Protein AF-A0A1V6MRS2-F1 (afdb_monomer)

Secondary structure (DSSP, 8-state):
---------------------------PPP-PPPPS----TTS----------PPTT---EEE-HHHHTTS-HHHHHHHHHH--SHHHHHHHHHHHHHHTT-SS---EEE------

pLDDT: mean 75.11, std 21.63, range [31.84, 96.19]

Sequence (116 aa):
MAHTNPQANRRPRDRERRGSADRRGGRGPPARALLREALPGATTPNAEPRPHDARPGDRPLLCSDGLSTVVPGPRIRTLLTETRSRTDTVLAPVAEANGARGPDDVSCVVADAVEK

InterPro domains:
  IPR036457 PPM-type phosphatase-like domain superfamily [G3DSA:3.60.40.10] (3-114)
  IPR036457 PPM-type phosphatase-like domain superfamily [SSF81606] (16-112)

Organism: NCBI:txid114686

Structure (mmCIF, N/CA/C/O backbone):
data_AF-A0A1V6MRS2-F1
#
_entry.id   AF-A0A1V6MRS2-F1
#
loop_
_atom_site.group_PDB
_atom_site.id
_atom_site.type_symbol
_atom_site.label_atom_id
_atom_site.label_alt_id
_atom_site.label_comp_id
_atom_site.label_asym_id
_atom_site.label_entity_id
_atom_site.label_seq_id
_atom_site.pdbx_PDB_ins_code
_atom_site.Cartn_x
_atom_site.Cartn_y
_atom_site.Cartn_z
_atom_site.occupancy
_atom_site.B_iso_or_equiv
_atom_site.auth_seq_id
_atom_site.auth_comp_id
_atom_site.auth_asym_id
_atom_site.auth_atom_id
_atom_site.pdbx_PDB_model_num
ATOM 1 N N . MET A 1 1 ? -23.988 53.413 5.920 1.00 34.09 1 MET A N 1
ATOM 2 C CA . MET A 1 1 ? -23.947 52.563 7.126 1.00 34.09 1 MET A CA 1
ATOM 3 C C . MET A 1 1 ? -24.236 51.134 6.700 1.00 34.09 1 MET A C 1
ATOM 5 O O . MET A 1 1 ? -25.220 50.941 6.008 1.00 34.09 1 MET A O 1
ATOM 9 N N . ALA A 1 2 ? -23.360 50.212 7.114 1.00 35.09 2 ALA A N 1
ATOM 10 C CA . ALA A 1 2 ? -23.470 48.746 7.099 1.00 35.09 2 ALA A CA 1
ATOM 11 C C . ALA A 1 2 ? -23.494 48.016 5.731 1.00 35.09 2 ALA A C 1
ATOM 13 O O . ALA A 1 2 ? -24.378 48.247 4.923 1.00 35.09 2 ALA A O 1
ATOM 14 N N . HIS A 1 3 ? -22.408 47.293 5.390 1.00 32.06 3 HIS A N 1
ATOM 15 C CA . HIS A 1 3 ? -22.213 45.822 5.548 1.00 32.06 3 HIS A CA 1
ATOM 16 C C . HIS A 1 3 ? -22.977 45.054 4.436 1.00 32.06 3 HIS A C 1
ATOM 18 O O . HIS A 1 3 ? -24.172 45.259 4.314 1.00 32.06 3 HIS A O 1
ATOM 24 N N . THR A 1 4 ? -22.437 44.205 3.549 1.00 36.91 4 THR A N 1
ATOM 25 C CA . THR A 1 4 ? -21.260 43.309 3.515 1.00 36.91 4 THR A CA 1
ATOM 26 C C . THR A 1 4 ? -21.054 42.798 2.063 1.00 36.91 4 THR A C 1
ATOM 28 O O . THR A 1 4 ? -22.018 42.524 1.357 1.00 36.91 4 THR A O 1
ATOM 31 N N . ASN A 1 5 ? -19.801 42.626 1.625 1.00 36.75 5 ASN A N 1
ATOM 32 C CA . ASN A 1 5 ? -19.364 41.659 0.580 1.00 36.75 5 ASN A CA 1
ATOM 33 C C . ASN A 1 5 ? -19.134 40.286 1.307 1.00 36.75 5 ASN A C 1
ATOM 35 O O . ASN A 1 5 ? -19.104 40.351 2.540 1.00 36.75 5 ASN A O 1
ATOM 39 N N . PRO A 1 6 ? -18.863 39.086 0.717 1.00 44.28 6 PRO A N 1
ATOM 40 C CA . PRO A 1 6 ? -18.538 38.765 -0.679 1.00 44.28 6 PRO A CA 1
ATOM 41 C C . PRO A 1 6 ? -18.922 37.338 -1.207 1.00 44.28 6 PRO A C 1
ATOM 43 O O . PRO A 1 6 ? -19.459 36.502 -0.498 1.00 44.28 6 PRO A O 1
ATOM 46 N N . GLN A 1 7 ? -18.580 37.072 -2.478 1.00 44.72 7 GLN A N 1
ATOM 47 C CA . GLN A 1 7 ? -18.278 35.776 -3.140 1.00 44.72 7 GLN A CA 1
ATOM 48 C C . GLN A 1 7 ? -19.169 34.522 -2.931 1.00 44.72 7 GLN A C 1
ATOM 50 O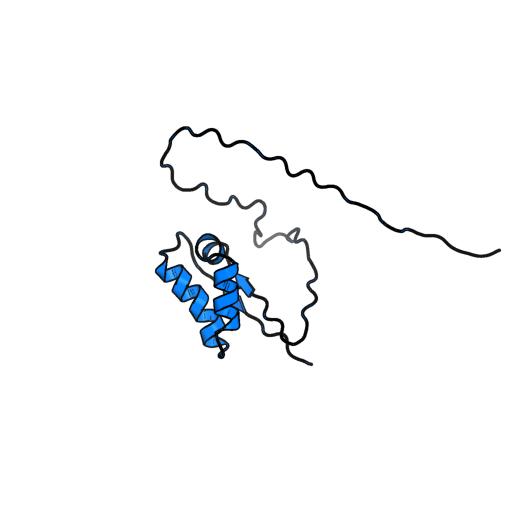 O . GLN A 1 7 ? -19.158 33.891 -1.882 1.00 44.72 7 GLN A O 1
ATOM 55 N N . ALA A 1 8 ? -19.738 34.004 -4.033 1.00 37.38 8 ALA A N 1
ATOM 56 C CA . ALA A 1 8 ? -20.096 32.584 -4.170 1.00 37.38 8 ALA A CA 1
ATOM 57 C C . ALA A 1 8 ? -19.973 32.090 -5.629 1.00 37.38 8 ALA A C 1
ATOM 59 O O . ALA A 1 8 ? -20.916 32.100 -6.415 1.00 37.38 8 ALA A O 1
ATOM 60 N N . ASN A 1 9 ? -18.749 31.698 -5.980 1.00 35.69 9 ASN A N 1
ATOM 61 C CA . ASN A 1 9 ? -18.389 30.472 -6.696 1.00 35.69 9 ASN A CA 1
ATOM 62 C C . ASN A 1 9 ? -19.510 29.699 -7.442 1.00 35.69 9 ASN A C 1
ATOM 64 O O . ASN A 1 9 ? -20.297 28.999 -6.807 1.00 35.69 9 ASN A O 1
ATOM 68 N N . ARG A 1 10 ? -19.487 29.707 -8.788 1.00 36.53 10 ARG A N 1
ATOM 69 C CA . ARG A 1 10 ? -20.042 28.635 -9.648 1.00 36.53 10 ARG A CA 1
ATOM 70 C C . ARG A 1 10 ? -19.199 28.437 -10.923 1.00 36.53 10 ARG A C 1
ATOM 72 O O . ARG A 1 10 ? -19.481 29.005 -11.972 1.00 36.53 10 ARG A O 1
ATOM 79 N N . ARG A 1 11 ? -18.162 27.598 -10.834 1.00 41.53 11 ARG A N 1
ATOM 80 C CA . ARG A 1 11 ? -17.760 26.666 -11.920 1.00 41.53 11 ARG A CA 1
ATOM 81 C C . ARG A 1 11 ? -18.776 25.498 -11.890 1.00 41.53 11 ARG A C 1
ATOM 83 O O . ARG A 1 11 ? -19.322 25.277 -10.809 1.00 41.53 11 ARG A O 1
ATOM 90 N N . PRO A 1 12 ? -19.087 24.769 -12.982 1.00 43.19 12 PRO A N 1
ATOM 91 C CA . PRO A 1 12 ? -18.105 24.053 -13.813 1.00 43.19 12 PRO A CA 1
ATOM 92 C C . PRO A 1 12 ? -18.470 24.037 -15.309 1.00 43.19 12 PRO A C 1
ATOM 94 O O . PRO A 1 12 ? -19.542 24.503 -15.665 1.00 43.19 12 PRO A O 1
ATOM 97 N N . ARG A 1 13 ? -17.598 23.511 -16.181 1.00 36.94 13 ARG A N 1
ATOM 98 C CA . ARG A 1 13 ? -17.955 22.522 -17.223 1.00 36.94 13 ARG A CA 1
ATOM 99 C C . ARG A 1 13 ? -16.687 21.938 -17.836 1.00 36.94 13 ARG A C 1
ATOM 101 O O . ARG A 1 13 ? -15.802 22.659 -18.298 1.00 36.94 13 ARG A O 1
ATOM 108 N N . ASP A 1 14 ? -16.667 20.619 -17.789 1.00 35.34 14 ASP A N 1
ATOM 109 C CA . ASP A 1 14 ? -15.659 19.693 -18.262 1.00 35.34 14 ASP A CA 1
ATOM 110 C C . ASP A 1 14 ? -15.266 19.928 -19.716 1.00 35.34 14 ASP A C 1
ATOM 112 O O . ASP A 1 14 ? -16.103 20.133 -20.600 1.00 35.34 14 ASP A O 1
ATOM 116 N N . ARG A 1 15 ? -13.963 19.835 -19.975 1.00 36.88 15 ARG A N 1
ATOM 117 C CA . ARG A 1 15 ? -13.427 19.709 -21.328 1.00 36.88 15 ARG A CA 1
ATOM 118 C C . ARG A 1 15 ? -12.442 18.549 -21.363 1.00 36.88 15 ARG A C 1
ATOM 120 O O . ARG A 1 15 ? -11.246 18.735 -21.557 1.00 36.88 15 ARG A O 1
ATOM 127 N N . GLU A 1 16 ? -12.967 17.342 -21.181 1.00 40.22 16 GLU A N 1
ATOM 128 C CA . GLU A 1 16 ? -12.256 16.118 -21.539 1.00 40.22 16 GLU A CA 1
ATOM 129 C C . GLU A 1 16 ? -12.115 16.060 -23.066 1.00 40.22 16 GLU A C 1
ATOM 131 O O . GLU A 1 16 ? -13.051 15.766 -23.813 1.00 40.22 16 GLU A O 1
ATOM 136 N N . ARG A 1 17 ? -10.919 16.394 -23.554 1.00 39.62 17 ARG A N 1
ATOM 137 C CA . ARG A 1 17 ? -10.516 16.116 -24.931 1.00 39.62 17 ARG A CA 1
ATOM 138 C C . ARG A 1 17 ? -10.244 14.617 -25.054 1.00 39.62 17 ARG A C 1
ATOM 140 O O . ARG A 1 17 ? -9.216 14.135 -24.593 1.00 39.62 17 ARG A O 1
ATOM 147 N N . ARG A 1 18 ? -11.139 13.894 -25.733 1.00 35.88 18 ARG A N 1
ATOM 148 C CA . ARG A 1 18 ? -10.837 12.569 -26.294 1.00 35.88 18 ARG A CA 1
ATOM 149 C C . ARG A 1 18 ? -9.815 12.753 -27.420 1.00 35.88 18 ARG A C 1
ATOM 151 O O . ARG A 1 18 ? -10.153 13.284 -28.474 1.00 35.88 18 ARG A O 1
ATOM 158 N N . GLY A 1 19 ? -8.569 12.357 -27.180 1.00 31.84 19 GLY A N 1
ATOM 159 C CA . GLY A 1 19 ? -7.580 12.139 -28.235 1.00 31.84 19 GLY A CA 1
ATOM 160 C C . GLY A 1 19 ? -7.776 10.744 -28.822 1.00 31.84 19 GLY A C 1
ATOM 161 O O . GLY A 1 19 ? -7.708 9.756 -28.096 1.00 31.84 19 GLY A O 1
ATOM 162 N N . SER A 1 20 ? -8.071 10.668 -30.118 1.00 43.44 20 SER A N 1
ATOM 163 C CA . SER A 1 20 ? -8.192 9.424 -30.877 1.00 43.44 20 SER A CA 1
ATOM 164 C C . SER A 1 20 ? -6.825 8.749 -31.020 1.00 43.44 20 SER A C 1
ATOM 166 O O . SER A 1 20 ? -5.925 9.321 -31.634 1.00 43.44 20 SER A O 1
ATOM 168 N N . ALA A 1 21 ? -6.667 7.537 -30.491 1.00 47.56 21 ALA A N 1
ATOM 169 C CA . ALA A 1 21 ? -5.491 6.718 -30.763 1.00 47.56 21 ALA A CA 1
ATOM 170 C C . ALA A 1 21 ? -5.677 5.984 -32.101 1.00 47.56 21 ALA A C 1
ATOM 172 O O . ALA A 1 21 ? -6.427 5.009 -32.192 1.00 47.56 21 ALA A O 1
ATOM 173 N N . ASP A 1 22 ? -5.004 6.490 -33.134 1.00 36.69 22 ASP A N 1
ATOM 174 C CA . ASP A 1 22 ? -4.724 5.769 -34.375 1.00 36.69 22 ASP A CA 1
ATOM 175 C C . ASP A 1 22 ? -3.923 4.492 -34.054 1.00 36.69 22 ASP A C 1
ATOM 177 O O . ASP A 1 22 ? -2.951 4.518 -33.296 1.00 36.69 22 ASP A O 1
ATOM 181 N N . ARG A 1 23 ? -4.360 3.351 -34.597 1.00 48.88 23 ARG A N 1
ATOM 182 C CA . ARG A 1 23 ? -3.707 2.049 -34.419 1.00 48.88 23 ARG A C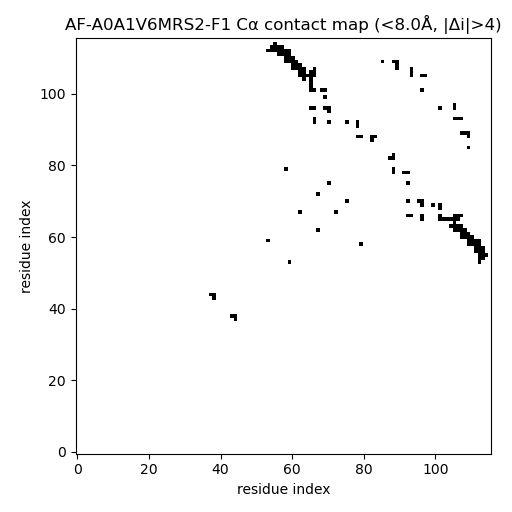A 1
ATOM 183 C C . ARG A 1 23 ? -2.680 1.854 -35.529 1.00 48.88 23 ARG A C 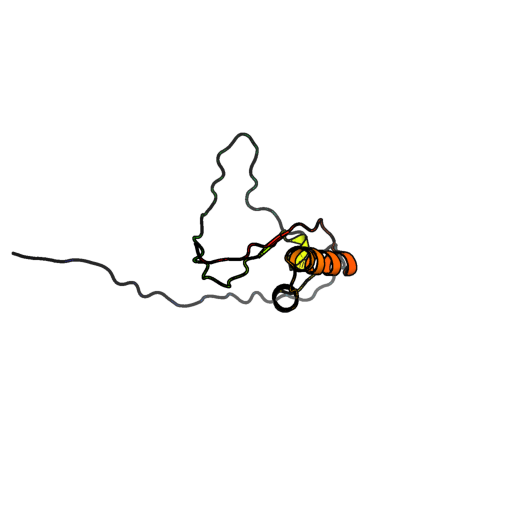1
ATOM 185 O O . ARG A 1 23 ? -3.027 1.357 -36.599 1.00 48.88 23 ARG A O 1
ATOM 192 N N . ARG A 1 24 ? -1.401 2.123 -35.255 1.00 39.94 24 ARG A N 1
ATOM 193 C CA . ARG A 1 24 ? -0.281 1.568 -36.037 1.00 39.94 24 ARG A CA 1
ATOM 194 C C . ARG A 1 24 ? 0.812 1.028 -35.118 1.00 39.94 24 ARG A C 1
ATOM 196 O O . ARG A 1 24 ? 1.103 1.593 -34.073 1.00 39.94 24 ARG A O 1
ATOM 203 N N . GLY A 1 25 ? 1.305 -0.152 -35.487 1.00 45.19 25 GLY A N 1
ATOM 204 C CA . GLY A 1 25 ? 2.035 -1.079 -34.634 1.00 45.19 25 GLY A CA 1
ATOM 205 C C . GLY A 1 25 ? 3.417 -0.632 -34.163 1.00 45.19 25 GLY A C 1
ATOM 206 O O . GLY A 1 25 ? 4.137 0.096 -34.836 1.00 45.19 25 GLY A O 1
ATOM 207 N N . GLY A 1 26 ? 3.781 -1.189 -33.012 1.00 39.75 26 GLY A N 1
ATOM 208 C CA . GLY A 1 26 ? 5.116 -1.187 -32.434 1.00 39.75 26 GLY A CA 1
ATOM 209 C C . GLY A 1 26 ? 5.036 -1.832 -31.056 1.00 39.75 26 GLY A C 1
ATOM 210 O O . GLY A 1 26 ? 4.487 -1.239 -30.133 1.00 39.75 26 GLY A O 1
ATOM 211 N N . ARG A 1 27 ? 5.536 -3.064 -30.900 1.00 48.09 27 ARG A N 1
ATOM 212 C CA . ARG A 1 27 ? 5.663 -3.728 -29.589 1.00 48.09 27 ARG A CA 1
ATOM 213 C C . ARG A 1 27 ? 6.904 -3.164 -28.880 1.00 48.09 27 ARG A C 1
ATOM 215 O O . ARG A 1 27 ? 7.885 -3.865 -28.670 1.00 48.09 27 ARG A O 1
ATOM 222 N N . GLY A 1 28 ? 6.889 -1.859 -28.622 1.00 50.19 28 GLY A N 1
ATOM 223 C CA . GLY A 1 28 ? 7.878 -1.200 -27.775 1.00 50.19 28 GLY A CA 1
ATOM 224 C C . GLY A 1 28 ? 7.575 -1.469 -26.299 1.00 50.19 28 GLY A C 1
ATOM 225 O O . GLY A 1 28 ? 6.434 -1.813 -25.971 1.00 50.19 28 GLY A O 1
ATOM 226 N N . PRO A 1 29 ? 8.566 -1.336 -25.400 1.00 56.72 29 PRO A N 1
ATOM 227 C CA . PRO A 1 29 ? 8.294 -1.346 -23.968 1.00 56.72 29 PRO A CA 1
ATOM 228 C C . PRO A 1 29 ? 7.240 -0.271 -23.643 1.00 56.72 29 PRO A C 1
ATOM 230 O O . PRO A 1 29 ? 7.222 0.772 -24.306 1.00 56.72 29 PRO A O 1
ATOM 233 N N . PRO A 1 30 ? 6.338 -0.521 -22.673 1.00 58.19 30 PRO A N 1
ATOM 234 C CA . PRO A 1 30 ? 5.313 0.447 -22.302 1.00 58.19 30 PRO A CA 1
ATOM 235 C C . PRO A 1 30 ? 5.976 1.790 -21.994 1.00 58.19 30 PRO A C 1
ATOM 237 O O . PRO A 1 30 ? 7.040 1.831 -21.372 1.00 58.19 30 PRO A O 1
ATOM 240 N N . ALA A 1 31 ? 5.370 2.883 -22.462 1.00 64.50 31 ALA A N 1
ATOM 241 C CA . ALA A 1 31 ? 5.857 4.218 -22.151 1.00 64.50 31 ALA A CA 1
ATO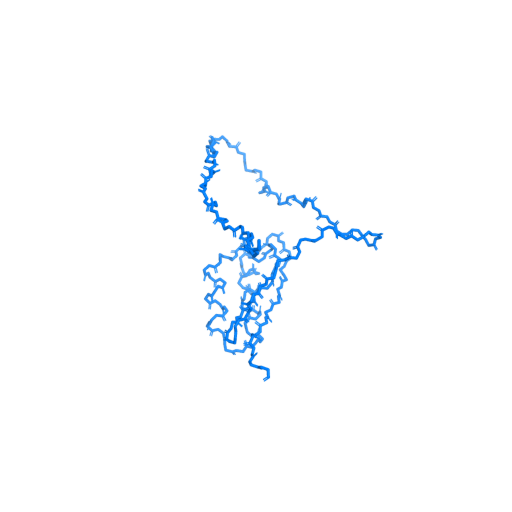M 242 C C . ALA A 1 31 ? 5.909 4.369 -20.623 1.00 64.50 31 ALA A C 1
ATOM 244 O O . ALA A 1 31 ? 4.870 4.342 -19.963 1.00 64.50 31 ALA A O 1
ATOM 245 N N . ARG A 1 32 ? 7.121 4.463 -20.064 1.00 65.12 32 ARG A N 1
ATOM 246 C CA . ARG A 1 32 ? 7.314 4.705 -18.631 1.00 65.12 32 ARG A CA 1
ATOM 247 C C . ARG A 1 32 ? 6.744 6.074 -18.278 1.00 65.12 32 ARG A C 1
ATOM 249 O O . ARG A 1 32 ? 6.892 7.022 -19.053 1.00 65.12 32 ARG A O 1
ATOM 256 N N . ALA A 1 33 ? 6.112 6.171 -17.111 1.00 71.81 33 ALA A N 1
ATOM 257 C CA . ALA A 1 33 ? 5.703 7.454 -16.568 1.00 71.81 33 ALA A CA 1
ATOM 258 C C . ALA A 1 33 ? 6.943 8.354 -16.436 1.00 71.81 33 ALA A C 1
ATOM 260 O O . ALA A 1 33 ? 7.960 7.955 -15.871 1.00 71.81 33 ALA A O 1
ATOM 261 N N . LEU A 1 34 ? 6.880 9.554 -17.014 1.00 76.12 34 LEU A N 1
ATOM 262 C CA . LEU A 1 34 ? 7.937 10.549 -16.875 1.00 76.12 34 LEU A CA 1
ATOM 263 C C . LEU A 1 34 ? 7.628 11.417 -15.656 1.00 76.12 34 LEU A C 1
ATOM 265 O O . LEU A 1 34 ? 6.557 12.021 -15.575 1.00 76.12 34 LEU A O 1
ATOM 269 N N . LEU A 1 35 ? 8.573 11.488 -14.719 1.00 77.94 35 LEU A N 1
ATOM 270 C CA . LEU A 1 35 ? 8.470 12.366 -13.557 1.00 77.94 35 LEU A CA 1
ATOM 271 C C . LEU A 1 35 ? 8.559 13.825 -14.008 1.00 77.94 35 LEU A C 1
ATOM 273 O O . LEU A 1 35 ? 9.516 14.228 -14.667 1.00 77.94 35 LEU A O 1
ATOM 277 N N . ARG A 1 36 ? 7.552 14.621 -13.642 1.00 75.38 36 ARG A N 1
ATOM 278 C CA . ARG A 1 36 ? 7.533 16.064 -13.923 1.00 75.38 36 ARG A CA 1
ATOM 279 C C . ARG A 1 36 ? 8.402 16.849 -12.946 1.00 75.38 36 ARG A C 1
ATOM 281 O O . ARG A 1 36 ? 8.983 17.860 -13.322 1.00 75.38 36 ARG A O 1
ATOM 288 N N . GLU A 1 37 ? 8.469 16.379 -11.707 1.00 77.00 37 GLU A N 1
ATOM 289 C CA . GLU A 1 37 ? 9.207 16.998 -10.614 1.00 77.00 37 GLU A CA 1
ATOM 290 C C . GLU A 1 37 ? 9.861 15.890 -9.785 1.00 77.00 37 GLU A C 1
ATOM 292 O O . GLU A 1 37 ? 9.268 14.835 -9.558 1.00 77.00 37 GLU A O 1
ATOM 297 N N . ALA A 1 38 ? 11.097 16.125 -9.358 1.00 79.94 38 ALA A N 1
ATOM 298 C CA . ALA A 1 38 ? 11.836 15.270 -8.441 1.00 79.94 38 ALA A CA 1
ATOM 299 C C . ALA A 1 38 ? 12.403 16.154 -7.332 1.00 79.94 38 ALA A C 1
ATOM 301 O O . ALA A 1 38 ? 12.641 17.342 -7.551 1.00 79.94 38 ALA A O 1
ATOM 302 N N . LEU A 1 39 ? 12.613 15.584 -6.150 1.00 80.12 39 LEU A N 1
ATOM 303 C CA . LEU A 1 39 ? 13.182 16.296 -5.013 1.00 80.12 39 LEU A CA 1
ATOM 304 C C . LEU A 1 39 ? 14.691 16.012 -4.917 1.00 80.12 39 LEU A C 1
ATOM 306 O O . LEU A 1 39 ? 15.073 14.994 -4.340 1.00 80.12 39 LEU A O 1
ATOM 310 N N . PRO A 1 40 ? 15.574 16.869 -5.464 1.00 73.19 40 PRO A N 1
ATOM 311 C CA . PRO A 1 40 ? 16.995 16.780 -5.171 1.00 73.19 40 PRO A CA 1
ATOM 312 C C . PRO A 1 40 ? 17.243 17.289 -3.744 1.00 73.19 40 PRO A C 1
ATOM 314 O O . PRO A 1 40 ? 16.659 18.285 -3.318 1.00 73.19 40 PRO A O 1
ATOM 317 N N . GLY A 1 41 ? 18.132 16.624 -3.001 1.00 72.19 41 GLY A N 1
ATOM 318 C CA . GLY A 1 41 ? 18.329 16.842 -1.558 1.00 72.19 41 GLY A CA 1
ATOM 319 C C . GLY A 1 41 ? 18.769 18.249 -1.115 1.00 72.19 41 GLY A C 1
ATOM 320 O O . GLY A 1 41 ? 18.900 18.480 0.080 1.00 72.19 41 GLY A O 1
ATOM 321 N N . ALA A 1 42 ? 18.991 19.184 -2.042 1.00 69.69 42 ALA A N 1
ATOM 322 C CA . ALA A 1 42 ? 19.439 20.550 -1.765 1.00 69.69 42 ALA A CA 1
ATOM 323 C C . ALA A 1 42 ? 18.369 21.636 -2.005 1.00 69.69 42 ALA A C 1
ATOM 325 O O . ALA A 1 42 ? 18.660 22.815 -1.811 1.00 69.69 42 ALA A O 1
ATOM 326 N N . THR A 1 43 ? 17.148 21.289 -2.432 1.00 72.94 43 THR A N 1
ATOM 327 C CA . THR A 1 43 ? 16.103 22.285 -2.743 1.00 72.94 43 THR A CA 1
ATOM 328 C C . THR A 1 43 ? 14.788 21.980 -2.046 1.00 72.94 43 THR A C 1
ATOM 330 O O . THR A 1 43 ? 14.396 20.823 -1.933 1.00 72.94 43 THR A O 1
ATOM 333 N N . THR A 1 44 ? 14.056 23.020 -1.649 1.00 76.62 44 THR A N 1
ATOM 334 C CA . THR A 1 44 ? 12.669 22.883 -1.195 1.00 76.62 44 THR A CA 1
ATOM 335 C C . THR A 1 44 ? 11.769 22.506 -2.379 1.00 76.62 44 THR A C 1
ATOM 337 O O . THR A 1 44 ? 11.726 23.266 -3.350 1.00 76.62 44 THR A O 1
ATOM 340 N N . PRO A 1 45 ? 11.046 21.372 -2.334 1.00 75.81 45 PRO A N 1
ATOM 341 C CA . PRO A 1 45 ? 10.135 20.984 -3.405 1.00 75.81 45 PRO A CA 1
ATOM 342 C C . PRO A 1 45 ? 8.939 21.931 -3.465 1.00 75.81 45 PRO A C 1
ATOM 344 O O . PRO A 1 45 ? 8.424 22.357 -2.431 1.00 75.81 45 PRO A O 1
ATOM 347 N N . ASN A 1 46 ? 8.432 22.172 -4.673 1.00 80.50 46 ASN A N 1
ATOM 348 C CA . ASN A 1 46 ? 7.129 22.798 -4.870 1.00 80.50 46 ASN A CA 1
ATOM 349 C C . ASN A 1 46 ? 6.011 21.748 -4.719 1.00 80.50 46 ASN A C 1
ATOM 351 O O . ASN A 1 46 ? 5.337 21.385 -5.677 1.00 80.50 46 ASN A O 1
ATOM 355 N N . ALA A 1 47 ? 5.859 21.196 -3.515 1.00 81.69 47 ALA A N 1
ATOM 356 C CA . ALA A 1 47 ? 4.801 20.232 -3.240 1.00 81.69 47 ALA A CA 1
ATOM 357 C C . ALA A 1 47 ? 3.448 20.947 -3.099 1.00 81.69 47 ALA A C 1
ATOM 359 O O . ALA A 1 47 ? 3.335 21.926 -2.363 1.00 81.69 47 ALA A O 1
ATOM 360 N N . GLU A 1 48 ? 2.406 20.431 -3.754 1.00 83.69 48 GLU A N 1
ATOM 361 C CA . GLU A 1 48 ? 1.029 20.899 -3.568 1.00 83.69 48 GLU A CA 1
ATOM 362 C C . GLU A 1 48 ? 0.336 20.097 -2.450 1.00 83.69 48 GLU A C 1
ATOM 364 O O . GLU A 1 48 ? -0.123 18.977 -2.701 1.00 83.69 48 GLU A O 1
ATOM 369 N N . PRO A 1 49 ? 0.210 20.622 -1.214 1.00 85.56 49 PRO A N 1
ATOM 370 C CA . PRO A 1 49 ? -0.550 19.938 -0.180 1.00 85.56 49 PRO A CA 1
ATOM 371 C C . PRO A 1 49 ? -2.039 19.939 -0.538 1.00 85.56 49 PRO A C 1
ATOM 373 O O . PRO A 1 49 ? -2.656 20.981 -0.772 1.00 85.56 49 PRO A O 1
ATOM 376 N N . ARG A 1 50 ? -2.631 18.747 -0.544 1.00 87.44 50 ARG A N 1
ATOM 377 C CA . ARG A 1 50 ? -4.076 18.544 -0.666 1.00 87.44 50 ARG A CA 1
ATOM 378 C C . ARG A 1 50 ? -4.563 17.984 0.670 1.00 87.44 50 ARG A C 1
ATOM 380 O O . ARG A 1 50 ? -4.236 16.837 0.973 1.00 87.44 50 ARG A O 1
ATOM 387 N N . PRO A 1 51 ? -5.285 18.762 1.492 1.00 86.44 51 PRO A N 1
ATOM 388 C CA . PRO A 1 51 ? -5.847 18.225 2.720 1.00 86.44 51 PRO A CA 1
ATOM 389 C C . PRO A 1 51 ? -6.860 17.129 2.382 1.00 86.44 51 PRO A C 1
ATOM 391 O O . PRO A 1 51 ? -7.663 17.275 1.458 1.00 86.44 51 PRO A O 1
ATOM 394 N N . HIS A 1 52 ? -6.802 16.033 3.133 1.00 85.94 52 HIS A N 1
ATOM 395 C CA . HIS A 1 52 ? -7.771 14.950 3.065 1.00 85.94 52 HIS A CA 1
ATOM 396 C C . HIS A 1 52 ? -8.390 14.760 4.450 1.00 85.94 52 HIS A C 1
ATOM 398 O O . HIS A 1 52 ? -7.692 14.407 5.399 1.00 85.94 52 HIS A O 1
ATOM 404 N N . ASP A 1 53 ? -9.699 14.997 4.550 1.00 88.12 53 ASP A N 1
ATOM 405 C CA . ASP A 1 53 ? -10.455 14.772 5.781 1.00 88.12 53 ASP A CA 1
ATOM 406 C C . ASP A 1 53 ? -10.755 13.280 5.947 1.00 88.12 53 ASP A C 1
ATOM 408 O O . ASP A 1 53 ? -11.692 12.757 5.341 1.00 88.12 53 ASP A O 1
ATOM 412 N N . ALA A 1 54 ? -9.944 12.600 6.758 1.00 87.88 54 ALA A N 1
ATOM 413 C CA . ALA A 1 54 ? -10.185 11.219 7.155 1.00 87.88 54 ALA A CA 1
ATOM 414 C C . ALA A 1 54 ? -11.213 11.164 8.293 1.00 87.88 54 ALA A C 1
ATOM 416 O O . ALA A 1 54 ? -11.101 11.880 9.291 1.00 87.88 54 ALA A O 1
ATOM 417 N N . ARG A 1 55 ? -12.213 10.300 8.146 1.00 92.50 55 ARG A N 1
ATOM 418 C CA . ARG A 1 55 ? -13.222 10.006 9.163 1.00 92.50 55 ARG A CA 1
ATOM 419 C C . ARG A 1 55 ? -12.837 8.748 9.939 1.00 92.50 55 ARG A C 1
ATOM 421 O O . ARG A 1 55 ? -12.199 7.864 9.375 1.00 92.50 55 ARG A O 1
ATOM 428 N N . PRO A 1 56 ? -13.249 8.623 11.207 1.00 92.50 56 PRO A N 1
ATOM 429 C CA . PRO A 1 56 ? -13.124 7.374 11.947 1.00 92.50 56 PRO A CA 1
ATOM 430 C C . PRO A 1 56 ? -13.691 6.194 11.143 1.00 92.50 56 PRO A C 1
ATOM 432 O O . PRO A 1 56 ? -14.810 6.256 10.632 1.00 92.50 56 PRO A O 1
ATOM 435 N N . GLY A 1 57 ? -12.893 5.137 11.000 1.00 89.06 57 GLY A N 1
ATOM 436 C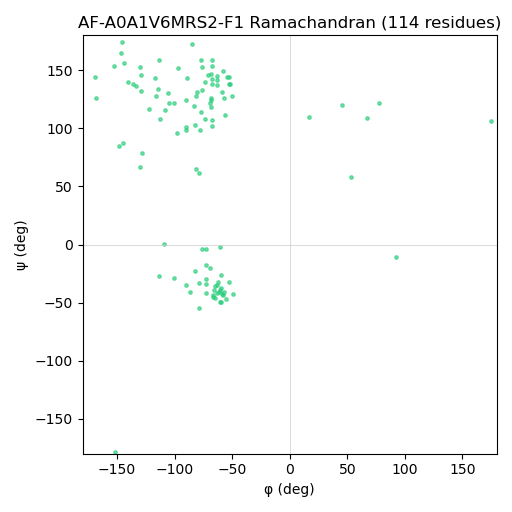 CA . GLY A 1 57 ? -13.185 3.982 10.148 1.00 89.06 57 GLY A CA 1
ATOM 437 C C . GLY A 1 57 ? -12.623 4.066 8.724 1.00 89.06 57 GLY A C 1
ATOM 438 O O . GLY A 1 57 ? -12.610 3.046 8.034 1.00 89.06 57 GLY A O 1
ATOM 439 N N . ASP A 1 58 ? -12.117 5.221 8.282 1.00 91.44 58 ASP A N 1
ATOM 440 C CA . ASP A 1 58 ? -11.441 5.333 6.990 1.00 91.44 58 ASP A CA 1
ATOM 441 C C . ASP A 1 58 ? -10.083 4.626 7.012 1.00 91.44 58 ASP A C 1
ATOM 443 O O . ASP A 1 58 ? -9.353 4.623 8.006 1.00 91.44 58 ASP A O 1
ATOM 447 N N . ARG A 1 59 ? -9.723 4.053 5.863 1.00 91.94 59 ARG A N 1
ATOM 448 C CA . ARG A 1 59 ? -8.462 3.339 5.661 1.00 91.94 59 ARG A CA 1
ATOM 449 C C . ARG A 1 59 ? -7.732 3.862 4.423 1.00 91.94 59 ARG A C 1
ATOM 451 O O . ARG A 1 59 ? -7.834 3.255 3.351 1.00 91.94 59 ARG A O 1
ATOM 458 N N . PRO A 1 60 ? -7.044 5.012 4.516 1.00 91.62 60 PRO A N 1
ATOM 459 C CA . PRO A 1 60 ? -6.251 5.524 3.408 1.00 91.62 60 PRO A CA 1
ATOM 460 C C . PRO A 1 60 ? -5.037 4.633 3.109 1.00 91.62 60 PRO A C 1
ATOM 462 O O . PRO A 1 60 ? -4.363 4.121 4.007 1.00 91.62 60 PRO A O 1
ATOM 465 N N . LEU A 1 61 ? -4.745 4.505 1.814 1.00 93.75 61 LEU A N 1
ATOM 466 C CA . LEU A 1 61 ? -3.567 3.844 1.262 1.00 93.75 61 LEU A CA 1
ATOM 467 C C . LEU A 1 61 ? -2.720 4.878 0.519 1.00 93.75 61 LEU A C 1
ATOM 469 O O . LEU A 1 61 ? -3.212 5.549 -0.389 1.00 93.75 61 LEU A O 1
ATOM 473 N N . LEU A 1 62 ? -1.435 4.938 0.853 1.00 93.88 62 LEU A N 1
ATOM 474 C CA . LEU A 1 62 ? -0.405 5.575 0.038 1.00 93.88 62 LEU A CA 1
ATOM 475 C C . LEU A 1 62 ? 0.423 4.475 -0.625 1.00 93.88 62 LEU A C 1
ATOM 477 O O . LEU A 1 62 ? 0.863 3.551 0.054 1.00 93.88 62 LEU A O 1
ATOM 481 N N . CYS A 1 63 ? 0.642 4.547 -1.935 1.00 93.69 63 CYS A N 1
ATOM 482 C CA . CYS A 1 63 ? 1.414 3.536 -2.655 1.00 93.69 63 CYS A CA 1
ATOM 483 C C . CYS A 1 63 ? 2.253 4.134 -3.784 1.00 93.69 63 CYS A C 1
ATOM 485 O O . CYS A 1 63 ? 1.932 5.212 -4.289 1.00 93.69 63 CYS A O 1
ATOM 487 N N . SER A 1 64 ? 3.319 3.425 -4.165 1.00 92.56 64 SER A N 1
ATOM 488 C CA . SER A 1 64 ? 4.037 3.683 -5.412 1.00 92.56 64 SER A CA 1
ATOM 489 C C . SER A 1 64 ? 3.164 3.332 -6.623 1.00 92.56 64 SER A C 1
ATOM 491 O O . SER A 1 64 ? 2.209 2.548 -6.549 1.00 92.56 64 SER A O 1
ATOM 493 N N . ASP A 1 65 ? 3.503 3.907 -7.770 1.00 90.00 65 ASP A N 1
ATOM 494 C CA . ASP A 1 65 ? 2.916 3.563 -9.065 1.00 90.00 65 ASP A CA 1
ATOM 495 C C . ASP A 1 65 ? 3.140 2.090 -9.445 1.00 90.00 65 ASP A C 1
ATOM 497 O O . ASP A 1 65 ? 2.285 1.504 -10.115 1.00 90.00 65 ASP A O 1
ATOM 501 N N . GLY A 1 66 ? 4.200 1.457 -8.932 1.00 90.75 66 GLY A N 1
ATOM 502 C CA . GLY A 1 66 ? 4.432 0.014 -9.032 1.00 90.75 66 GLY A CA 1
ATOM 503 C C . GLY A 1 66 ? 3.252 -0.847 -8.555 1.00 90.75 66 GLY A C 1
ATOM 504 O O . GLY A 1 66 ? 2.987 -1.891 -9.148 1.00 90.75 66 GLY A O 1
ATOM 505 N N . LEU A 1 67 ? 2.477 -0.396 -7.555 1.00 91.81 67 LEU A N 1
ATOM 506 C CA . LEU A 1 67 ? 1.259 -1.093 -7.114 1.00 91.81 67 LEU A CA 1
ATOM 507 C C . LEU A 1 67 ? 0.071 -0.820 -8.047 1.00 91.81 67 LEU A C 1
ATOM 509 O O . LEU A 1 67 ? -0.569 -1.742 -8.555 1.00 91.81 67 LEU A O 1
ATOM 513 N N . SER A 1 68 ? -0.241 0.459 -8.261 1.00 91.50 68 SER A N 1
ATOM 514 C CA . SER A 1 68 ? -1.470 0.885 -8.952 1.00 91.50 68 SER A CA 1
ATOM 515 C C . SER A 1 68 ? -1.460 0.626 -10.462 1.00 91.50 68 SER A C 1
ATOM 517 O O . SER A 1 68 ? -2.523 0.578 -11.083 1.00 91.50 68 SER A O 1
ATOM 519 N N . THR A 1 69 ? -0.283 0.400 -11.051 1.00 90.56 69 THR A N 1
ATOM 520 C CA . THR A 1 69 ? -0.132 0.020 -12.464 1.00 90.56 69 THR A CA 1
ATOM 521 C C . THR A 1 69 ? -0.562 -1.424 -12.731 1.00 90.56 69 THR A C 1
ATOM 523 O O . THR A 1 69 ? -1.013 -1.734 -13.833 1.00 90.56 69 THR A O 1
ATOM 526 N N . VAL A 1 70 ? -0.435 -2.315 -11.741 1.00 93.06 70 VAL A N 1
ATOM 527 C CA . VAL A 1 70 ? -0.670 -3.761 -11.923 1.00 93.06 70 VAL A CA 1
ATOM 528 C C . VAL A 1 70 ? -1.873 -4.291 -11.156 1.00 93.06 70 VAL A C 1
ATOM 530 O O . VAL A 1 70 ? -2.494 -5.251 -11.607 1.00 93.06 70 VAL A O 1
ATOM 533 N N . VAL A 1 71 ? -2.248 -3.652 -10.045 1.00 92.88 71 VAL A N 1
ATOM 534 C CA . VAL A 1 71 ? -3.455 -3.993 -9.286 1.00 92.88 71 VAL A CA 1
ATOM 535 C C . VAL A 1 71 ? -4.504 -2.891 -9.481 1.00 92.88 71 VAL A C 1
ATOM 537 O O . VAL A 1 71 ? -4.297 -1.757 -9.046 1.00 92.88 71 VAL A O 1
ATOM 540 N N . PRO A 1 72 ? -5.660 -3.184 -10.107 1.00 93.19 72 PRO A N 1
ATOM 541 C CA . PRO A 1 72 ? -6.705 -2.188 -10.315 1.00 93.19 72 PRO A CA 1
ATOM 542 C C . PRO A 1 72 ? -7.287 -1.651 -9.002 1.00 93.19 72 PRO A C 1
ATOM 544 O O . PRO A 1 72 ? -7.522 -2.402 -8.055 1.00 93.19 72 PRO A O 1
ATOM 547 N N . GLY A 1 73 ? -7.645 -0.365 -8.973 1.00 94.06 73 GLY A N 1
ATOM 548 C CA . GLY A 1 73 ? -8.221 0.299 -7.793 1.00 94.06 73 GLY A CA 1
ATOM 549 C C . GLY A 1 73 ? -9.397 -0.434 -7.115 1.00 94.06 73 GLY A C 1
ATOM 550 O O . GLY A 1 73 ? -9.404 -0.534 -5.886 1.00 94.06 73 GLY A O 1
ATOM 551 N N . PRO A 1 74 ? -10.377 -1.004 -7.850 1.00 96.19 74 PRO A N 1
ATOM 552 C CA . PRO A 1 74 ? -11.439 -1.805 -7.237 1.00 96.19 74 PRO A CA 1
ATOM 553 C C . PRO A 1 74 ? -10.910 -3.017 -6.468 1.00 96.19 74 PRO A C 1
ATOM 555 O O . PRO A 1 74 ? -11.417 -3.325 -5.394 1.00 96.19 74 PRO A O 1
ATOM 558 N N . ARG A 1 75 ? -9.865 -3.665 -6.990 1.00 95.31 75 ARG A N 1
ATOM 559 C CA . ARG A 1 75 ? -9.247 -4.834 -6.372 1.00 95.31 75 ARG A CA 1
ATOM 560 C C . ARG A 1 75 ? -8.448 -4.452 -5.132 1.00 95.31 75 ARG A C 1
ATOM 562 O O . ARG A 1 75 ? -8.607 -5.095 -4.101 1.00 95.31 75 ARG A O 1
ATOM 569 N N . ILE A 1 76 ? -7.704 -3.348 -5.190 1.00 94.69 76 ILE A N 1
ATOM 570 C CA . ILE A 1 76 ? -7.049 -2.758 -4.013 1.00 94.69 76 ILE A CA 1
ATOM 571 C C . ILE A 1 76 ? -8.081 -2.479 -2.909 1.00 94.69 76 ILE A C 1
ATOM 573 O O . ILE A 1 76 ? -7.871 -2.871 -1.766 1.00 94.69 76 ILE A O 1
ATOM 577 N N . ARG A 1 77 ? -9.231 -1.872 -3.235 1.00 94.81 77 ARG A N 1
ATOM 578 C CA . ARG A 1 77 ? -10.310 -1.635 -2.255 1.00 94.81 77 ARG A CA 1
ATOM 579 C C . ARG A 1 77 ? -10.821 -2.924 -1.615 1.00 94.81 77 ARG A C 1
ATOM 581 O O . ARG A 1 77 ? -11.033 -2.946 -0.406 1.00 94.81 77 ARG A O 1
ATOM 588 N N . THR A 1 78 ? -11.016 -3.982 -2.399 1.00 94.88 78 THR A N 1
ATOM 589 C CA . THR A 1 78 ? -11.405 -5.298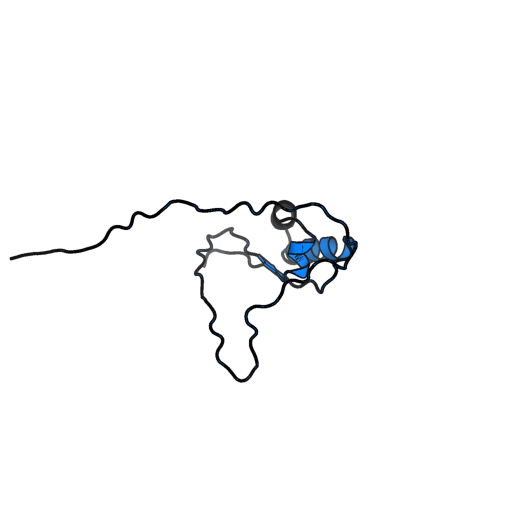 -1.872 1.00 94.88 78 THR A CA 1
ATOM 590 C C . THR A 1 78 ? -10.361 -5.821 -0.889 1.00 94.88 78 THR A C 1
ATOM 592 O O . THR A 1 78 ? -10.705 -6.138 0.245 1.00 94.88 78 THR A O 1
ATOM 595 N N . LEU A 1 79 ? -9.080 -5.805 -1.266 1.00 93.94 79 LEU A N 1
ATOM 596 C CA . LEU A 1 79 ? -7.995 -6.251 -0.388 1.00 93.94 79 LEU A CA 1
ATOM 597 C C . LEU A 1 79 ? -7.965 -5.470 0.928 1.00 93.94 79 LEU A C 1
ATOM 599 O O . LEU A 1 79 ? -7.864 -6.076 1.984 1.00 93.94 79 LEU A O 1
ATOM 603 N N . LEU A 1 80 ? -8.131 -4.146 0.878 1.00 93.44 80 LEU A N 1
ATOM 604 C CA . LEU A 1 80 ? -8.128 -3.300 2.075 1.00 93.44 80 LEU A CA 1
ATOM 605 C C . LEU A 1 80 ? -9.350 -3.497 2.985 1.00 93.44 80 LEU A C 1
ATOM 607 O O . LEU A 1 80 ? -9.292 -3.105 4.151 1.00 93.44 80 LEU A O 1
ATOM 611 N N . THR A 1 81 ? -10.456 -4.043 2.472 1.00 92.44 81 THR A N 1
ATOM 612 C CA . THR A 1 81 ? -11.714 -4.217 3.223 1.00 92.44 81 THR A CA 1
ATOM 613 C C . THR A 1 81 ? -11.910 -5.640 3.742 1.00 92.44 81 THR A C 1
ATOM 615 O O . THR A 1 81 ? -12.528 -5.821 4.789 1.00 92.44 81 THR A O 1
ATOM 618 N N . GLU A 1 82 ? -11.368 -6.647 3.057 1.00 91.06 82 GLU A N 1
ATOM 619 C CA . GLU A 1 82 ? -11.474 -8.055 3.458 1.00 91.06 82 GLU A CA 1
ATOM 620 C C . GLU A 1 82 ? -10.441 -8.453 4.526 1.00 91.06 82 GLU A C 1
ATOM 622 O O . GLU A 1 82 ? -10.660 -9.398 5.290 1.00 91.06 82 GLU A O 1
ATOM 627 N N . THR A 1 83 ? -9.327 -7.723 4.633 1.00 87.38 83 THR A N 1
ATOM 628 C CA . THR A 1 83 ? -8.272 -7.997 5.613 1.00 87.38 83 THR A CA 1
ATOM 629 C C . THR A 1 83 ? -8.598 -7.426 6.993 1.00 87.38 83 THR A C 1
ATOM 631 O O . THR A 1 83 ? -8.875 -6.236 7.176 1.00 87.38 83 THR A O 1
ATOM 634 N N . ARG A 1 84 ? -8.513 -8.290 8.012 1.00 80.19 84 ARG A N 1
ATOM 635 C CA . ARG A 1 84 ? -8.800 -7.927 9.412 1.00 80.19 84 ARG A CA 1
ATOM 636 C C . ARG A 1 84 ? -7.571 -7.434 10.173 1.00 80.19 84 ARG A C 1
ATOM 638 O O . ARG A 1 84 ? -7.699 -6.560 11.023 1.00 80.19 84 ARG A O 1
ATOM 645 N N . SER A 1 85 ? -6.391 -7.984 9.881 1.00 89.56 85 SER A N 1
ATOM 646 C CA . SER A 1 85 ? -5.128 -7.561 10.492 1.00 89.56 85 SER A CA 1
ATOM 647 C C . SER A 1 85 ? -4.476 -6.437 9.691 1.00 89.56 85 SER A C 1
ATOM 649 O O . SER A 1 85 ? -4.486 -6.456 8.458 1.00 89.56 85 SER A O 1
ATOM 651 N N . ARG A 1 86 ? -3.839 -5.486 10.384 1.00 86.81 86 ARG A N 1
ATOM 652 C CA . ARG A 1 86 ? -3.025 -4.429 9.756 1.00 86.81 86 ARG A CA 1
ATOM 653 C C . ARG A 1 86 ? -1.913 -5.013 8.892 1.00 86.81 86 ARG A C 1
ATOM 655 O O . ARG A 1 86 ? -1.684 -4.531 7.789 1.00 86.81 86 ARG A O 1
ATOM 662 N N . THR A 1 87 ? -1.274 -6.079 9.370 1.00 89.75 87 THR A N 1
ATOM 663 C CA . THR A 1 87 ? -0.208 -6.768 8.639 1.00 89.75 87 THR A CA 1
ATOM 664 C C . THR A 1 87 ? -0.729 -7.319 7.315 1.00 89.75 87 THR A C 1
ATOM 666 O O . THR A 1 87 ? -0.173 -7.013 6.265 1.00 89.75 87 THR A O 1
ATOM 669 N N . ASP A 1 88 ? -1.851 -8.036 7.339 1.00 91.75 88 ASP A N 1
ATOM 670 C CA . ASP A 1 88 ? -2.437 -8.625 6.128 1.00 91.75 88 ASP A CA 1
ATOM 671 C C . ASP A 1 88 ? -2.908 -7.551 5.145 1.00 91.75 88 ASP A C 1
ATOM 673 O O . ASP A 1 88 ? -2.759 -7.698 3.937 1.00 91.75 88 ASP A O 1
ATOM 677 N N . THR A 1 89 ? -3.421 -6.436 5.668 1.00 92.25 89 THR A N 1
ATOM 678 C CA . THR A 1 89 ? -3.896 -5.292 4.876 1.00 92.25 89 THR A CA 1
ATOM 679 C C . THR A 1 89 ? -2.780 -4.649 4.049 1.00 92.25 89 THR A C 1
ATOM 681 O O . THR A 1 89 ? -3.036 -4.157 2.952 1.00 92.25 89 THR A O 1
ATOM 684 N N . VAL A 1 90 ? -1.541 -4.671 4.546 1.00 92.50 90 VAL A N 1
ATOM 685 C CA . VAL A 1 90 ? -0.363 -4.183 3.811 1.00 92.50 90 VAL A CA 1
ATOM 686 C C . VAL A 1 90 ? 0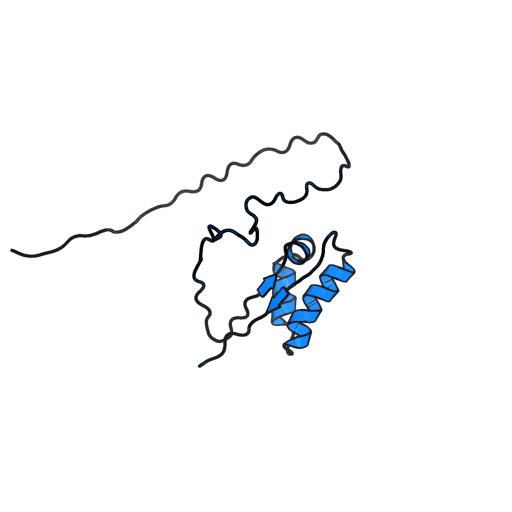.225 -5.281 2.924 1.00 92.50 90 VAL A C 1
ATOM 688 O O . VAL A 1 90 ? 0.606 -5.015 1.786 1.00 92.50 90 VAL A O 1
ATOM 691 N N . LEU A 1 91 ? 0.290 -6.523 3.411 1.00 94.25 91 LEU A N 1
ATOM 692 C CA . LEU A 1 91 ? 0.928 -7.618 2.679 1.00 94.25 91 LEU A CA 1
ATOM 693 C C . LEU A 1 91 ? 0.109 -8.105 1.481 1.00 94.25 91 LEU A C 1
ATOM 695 O O . LEU A 1 91 ? 0.701 -8.485 0.474 1.00 94.25 91 LEU A O 1
ATOM 699 N N . ALA A 1 92 ? -1.223 -8.090 1.552 1.00 94.38 92 ALA A N 1
ATOM 700 C CA . ALA A 1 92 ? -2.060 -8.633 0.485 1.00 94.38 92 ALA A CA 1
ATOM 701 C C . ALA A 1 92 ? -1.936 -7.850 -0.842 1.00 94.38 92 ALA A C 1
ATOM 703 O O . ALA A 1 92 ? -1.708 -8.491 -1.871 1.00 94.38 92 ALA A O 1
ATOM 704 N N . PRO A 1 93 ? -1.975 -6.499 -0.865 1.00 92.06 93 PRO A N 1
ATOM 705 C CA . PRO A 1 93 ? -1.709 -5.733 -2.086 1.00 92.06 93 PRO A CA 1
ATOM 706 C C . PRO A 1 93 ? -0.302 -5.960 -2.652 1.00 92.06 93 PRO A C 1
ATOM 708 O O . PRO A 1 93 ? -0.143 -6.086 -3.866 1.00 92.06 93 PRO A O 1
ATOM 711 N N . VAL A 1 94 ? 0.714 -6.061 -1.787 1.00 93.44 94 VAL A N 1
ATOM 712 C CA . VAL A 1 94 ? 2.107 -6.308 -2.200 1.00 93.44 94 VAL A CA 1
ATOM 713 C C . VAL A 1 94 ? 2.261 -7.701 -2.810 1.00 93.44 94 VAL A C 1
ATOM 715 O O . VAL A 1 94 ? 2.874 -7.855 -3.865 1.00 93.44 94 VAL A O 1
ATOM 718 N N . ALA A 1 95 ? 1.679 -8.721 -2.178 1.00 93.88 95 ALA A N 1
ATOM 719 C CA . ALA A 1 95 ? 1.704 -10.089 -2.680 1.00 93.88 95 ALA A CA 1
ATOM 720 C C . ALA A 1 95 ? 1.010 -10.203 -4.044 1.00 93.88 95 ALA A C 1
ATOM 722 O O . ALA A 1 95 ? 1.523 -10.874 -4.939 1.00 93.88 95 ALA A O 1
ATOM 723 N N . GLU A 1 96 ? -0.119 -9.514 -4.227 1.00 93.75 96 GLU A N 1
ATOM 724 C CA . GLU A 1 96 ? -0.841 -9.508 -5.497 1.00 93.75 96 GLU A CA 1
ATOM 725 C C . GLU A 1 96 ? -0.039 -8.818 -6.613 1.00 93.75 96 GLU A C 1
ATOM 727 O O . GLU A 1 96 ? 0.087 -9.367 -7.710 1.00 93.75 96 GLU A O 1
ATOM 732 N N . ALA A 1 97 ? 0.593 -7.678 -6.320 1.00 92.38 97 ALA A N 1
ATOM 733 C CA . ALA A 1 97 ? 1.463 -6.989 -7.273 1.00 92.38 97 ALA A CA 1
ATOM 734 C C . ALA A 1 97 ? 2.697 -7.824 -7.663 1.00 92.38 97 ALA A C 1
ATOM 736 O O . ALA A 1 97 ? 3.042 -7.923 -8.845 1.00 92.38 97 ALA A O 1
ATOM 737 N N . ASN A 1 98 ? 3.324 -8.492 -6.691 1.00 90.94 98 ASN A N 1
ATOM 738 C CA . ASN A 1 98 ? 4.455 -9.389 -6.938 1.00 90.94 98 ASN A CA 1
ATOM 739 C C . ASN A 1 98 ? 4.041 -10.615 -7.767 1.00 90.94 98 ASN A C 1
ATOM 741 O O . ASN A 1 98 ? 4.770 -11.028 -8.672 1.00 90.94 98 ASN A O 1
ATOM 745 N N . GLY A 1 99 ? 2.853 -11.173 -7.512 1.00 91.12 99 GLY A N 1
ATOM 746 C CA . GLY A 1 99 ? 2.289 -12.276 -8.295 1.00 91.12 99 GLY A CA 1
ATOM 747 C C . GLY A 1 99 ? 2.021 -11.900 -9.755 1.00 91.12 99 GLY A C 1
ATOM 748 O O . GLY A 1 99 ? 2.242 -12.713 -10.652 1.00 91.12 99 GLY A O 1
ATOM 749 N N . ALA A 1 100 ? 1.631 -10.648 -10.009 1.00 87.81 100 ALA A N 1
ATOM 750 C CA . ALA A 1 100 ? 1.445 -10.104 -11.353 1.00 87.81 100 ALA A CA 1
ATOM 751 C C . ALA A 1 100 ? 2.766 -9.834 -12.108 1.00 87.81 100 ALA A C 1
ATOM 753 O O . ALA A 1 100 ? 2.721 -9.478 -13.285 1.00 87.81 100 ALA A O 1
ATOM 754 N N . ARG A 1 101 ? 3.931 -10.029 -11.462 1.00 79.94 101 ARG A N 1
ATOM 755 C CA . ARG A 1 101 ? 5.271 -9.680 -11.974 1.00 7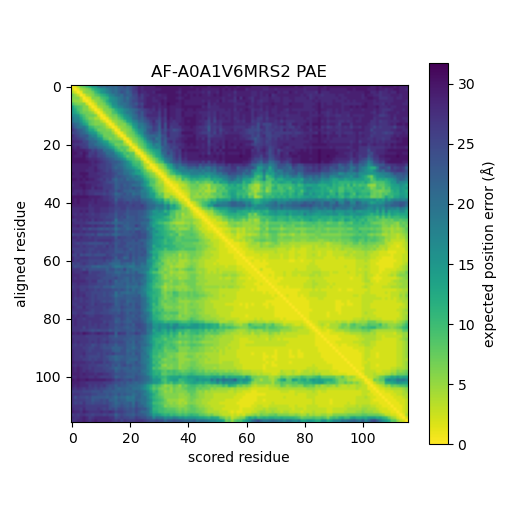9.94 101 ARG A CA 1
ATOM 756 C C . ARG A 1 101 ? 5.346 -8.217 -12.408 1.00 79.94 101 ARG A C 1
ATOM 758 O O . ARG A 1 101 ? 5.634 -7.918 -13.568 1.00 79.94 101 ARG A O 1
ATOM 765 N N . GLY A 1 102 ? 5.056 -7.320 -11.465 1.00 72.19 102 GLY A N 1
ATOM 766 C CA . GLY A 1 102 ? 5.131 -5.886 -11.704 1.00 72.19 102 GLY A CA 1
ATOM 767 C C . GLY A 1 102 ? 6.484 -5.444 -12.277 1.00 72.19 102 GLY A C 1
ATOM 768 O O . GLY A 1 102 ? 7.516 -6.027 -11.945 1.00 72.19 102 GLY A O 1
ATOM 769 N N . PRO A 1 103 ? 6.492 -4.443 -13.173 1.00 77.62 103 PRO A N 1
ATOM 770 C CA . PRO A 1 103 ? 7.707 -3.980 -13.841 1.00 77.62 103 PRO A CA 1
ATOM 771 C C . PRO A 1 103 ? 8.598 -3.106 -12.945 1.00 77.62 103 PRO A C 1
ATOM 773 O O . PRO A 1 103 ? 9.649 -2.663 -13.410 1.00 77.62 103 PRO A O 1
ATOM 776 N N . ASP A 1 104 ? 8.146 -2.812 -11.725 1.00 83.12 104 ASP A N 1
ATOM 777 C CA . ASP A 1 104 ? 8.715 -1.816 -10.825 1.00 83.12 104 ASP A CA 1
ATOM 778 C C . ASP A 1 104 ? 8.582 -2.249 -9.358 1.00 83.12 104 ASP A C 1
ATOM 780 O O . ASP A 1 104 ? 7.797 -3.148 -9.035 1.00 83.12 104 ASP A O 1
ATOM 784 N N . ASP A 1 105 ? 9.330 -1.585 -8.481 1.00 89.00 105 ASP A N 1
ATOM 785 C CA . ASP A 1 105 ? 9.305 -1.818 -7.044 1.00 89.00 105 ASP A CA 1
ATOM 786 C C . ASP A 1 105 ? 7.960 -1.399 -6.431 1.00 89.00 105 ASP A C 1
ATOM 788 O O . ASP A 1 105 ? 7.374 -0.344 -6.711 1.00 89.00 105 ASP A O 1
ATOM 792 N N . VAL A 1 106 ? 7.466 -2.240 -5.526 1.00 92.12 106 VAL A N 1
ATOM 793 C CA . VAL A 1 106 ? 6.179 -2.041 -4.860 1.00 92.12 106 VAL A CA 1
ATOM 794 C C . VAL A 1 106 ? 6.421 -1.568 -3.434 1.00 92.12 106 VAL A C 1
ATOM 796 O O . VAL A 1 106 ? 7.061 -2.248 -2.637 1.00 92.12 106 VAL A O 1
ATOM 799 N N . SER A 1 107 ? 5.879 -0.401 -3.093 1.00 91.75 107 SER A N 1
ATOM 800 C CA . SER A 1 107 ? 5.894 0.146 -1.735 1.00 91.75 107 SER A CA 1
ATOM 801 C C . SER A 1 107 ? 4.526 0.717 -1.387 1.00 91.75 107 SER A C 1
ATOM 803 O O . SER A 1 107 ? 3.903 1.393 -2.206 1.00 91.75 107 SER A O 1
ATOM 805 N N . CYS A 1 108 ? 4.046 0.469 -0.168 1.00 94.06 108 CYS A N 1
ATOM 806 C CA . CYS A 1 108 ? 2.784 1.029 0.298 1.00 94.06 108 CYS A CA 1
ATOM 807 C C . CYS A 1 108 ? 2.711 1.198 1.817 1.00 94.06 108 CYS A C 1
ATOM 809 O O . CYS A 1 108 ? 3.335 0.456 2.572 1.00 94.06 108 CYS A O 1
ATOM 811 N N . VAL A 1 109 ? 1.888 2.152 2.248 1.00 94.38 109 VAL A N 1
ATOM 812 C CA . VAL A 1 109 ? 1.563 2.448 3.643 1.00 94.38 109 VAL A CA 1
ATOM 813 C C . VAL A 1 109 ? 0.048 2.507 3.781 1.00 94.38 109 VAL A C 1
ATOM 815 O O . VAL A 1 109 ? -0.624 3.183 3.003 1.00 94.38 109 VAL A O 1
ATOM 818 N N . VAL A 1 110 ? -0.481 1.821 4.791 1.00 93.62 110 VAL A N 1
ATOM 819 C CA . VAL A 1 110 ? -1.897 1.870 5.164 1.00 93.62 110 VAL A CA 1
ATOM 820 C C . VAL A 1 110 ? -2.009 2.504 6.541 1.00 93.62 110 VAL A C 1
ATOM 822 O O . VAL A 1 110 ? -1.276 2.126 7.455 1.00 93.62 110 VAL A O 1
ATOM 825 N N . ALA A 1 111 ? -2.934 3.448 6.691 1.00 91.75 111 ALA A N 1
ATOM 826 C CA . ALA A 1 111 ? -3.301 3.997 7.990 1.00 91.75 111 ALA A CA 1
ATOM 827 C C . ALA A 1 111 ? -4.768 3.677 8.292 1.00 91.75 111 ALA A C 1
ATOM 829 O O . ALA A 1 111 ? -5.601 3.696 7.393 1.00 91.75 111 ALA A O 1
ATOM 830 N N . ASP A 1 112 ? -5.073 3.389 9.557 1.00 91.25 112 ASP A N 1
ATOM 831 C CA . ASP A 1 112 ? -6.446 3.285 10.051 1.00 91.25 112 ASP A CA 1
ATOM 832 C C . ASP A 1 112 ? -6.796 4.592 10.770 1.00 91.25 112 ASP A C 1
ATOM 834 O O . ASP A 1 112 ? -6.126 4.967 11.737 1.00 91.25 112 ASP A O 1
ATOM 838 N N . ALA A 1 113 ? -7.839 5.283 10.320 1.00 91.06 113 ALA A N 1
ATOM 839 C CA . ALA A 1 113 ? -8.381 6.433 11.024 1.00 91.06 113 ALA A CA 1
ATOM 840 C C . ALA A 1 113 ? -9.219 5.944 12.213 1.00 91.06 113 ALA A C 1
ATOM 842 O O . ALA A 1 113 ? -10.254 5.298 12.048 1.00 91.06 113 ALA A O 1
ATOM 843 N N . VAL A 1 114 ? -8.753 6.239 13.422 1.00 89.25 114 VAL A N 1
ATOM 844 C CA . VAL A 1 114 ? -9.416 5.887 14.684 1.00 89.25 114 VAL A CA 1
ATOM 845 C C . VAL A 1 114 ? -9.885 7.152 15.399 1.00 89.25 114 VAL A C 1
ATOM 847 O O . VAL A 1 114 ? -9.380 8.242 15.128 1.00 89.25 114 VAL A O 1
ATOM 850 N N . GLU A 1 115 ? -10.851 7.007 16.306 1.00 84.94 115 GLU A N 1
ATOM 851 C CA . GLU A 1 115 ? -11.206 8.081 17.241 1.00 84.94 115 GLU A CA 1
ATOM 852 C C . GLU A 1 115 ? -9.984 8.485 18.080 1.00 84.94 115 GLU A C 1
ATOM 854 O O . GLU A 1 115 ? -9.102 7.661 18.345 1.00 84.94 115 GLU A O 1
ATOM 859 N N . LYS A 1 116 ? -9.933 9.762 18.468 1.00 59.22 116 LYS A N 1
ATOM 860 C CA . LYS A 1 116 ? -8.875 10.309 19.328 1.00 59.22 116 LYS A CA 1
ATOM 861 C C . LYS A 1 116 ? -9.088 9.987 20.799 1.00 59.22 116 LYS A C 1
ATOM 863 O O . LYS A 1 116 ? -10.254 10.013 21.245 1.00 59.22 116 LYS A O 1
#

Solvent-accessible surface area (backbone atoms only — not comparable to full-atom values): 8130 Å² total; per-residue (Å²): 135,82,90,81,85,83,90,83,90,80,84,88,83,88,81,84,77,83,77,82,82,79,92,75,90,75,96,63,81,77,85,72,87,75,80,90,74,81,77,57,99,88,55,88,68,92,73,82,88,74,92,75,92,78,48,71,76,37,68,57,74,50,66,37,65,30,35,62,76,67,40,52,69,72,57,50,52,48,45,57,67,74,39,87,47,73,66,52,38,53,47,50,58,51,53,51,24,58,71,68,62,44,96,49,74,71,51,75,51,74,48,76,36,64,81,131

Radius of gyration: 20.94 Å; Cα contacts (8 Å, |Δi|>4): 84; chains: 1; bounding box: 43×65×55 Å

Nearest PDB structures (foldseek):
  2pk0-assembly3_C  TM=8.858E-01  e=4.288E-02  Streptococcus agalactiae A909
  6ihl-assembly1_A  TM=9.060E-01  e=9.082E-02  Staphylococcus aureus
  4da1-assembly1_A  TM=9.173E-01  e=1.193E-01  Homo sapiens
  2iq1-assembly1_A  TM=8.983E-01  e=1.797E-01  Homo sapiens

Mean predicted aligned error: 14.15 Å

Foldseek 3Di:
DDDDDDDDDDDDDDDPDDDDDDDDDDPD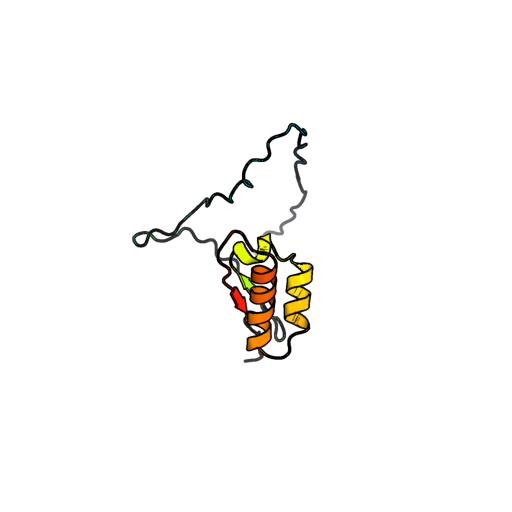DPDDDDDPDDDDPPDDDPDDDDDDDDDQQDKDKDKDPLLCVQQPPVRLVVQCPVDDDPVSNQVVSVVSSVVSVGPDDIDMDIDGRHDD